Protein AF-A0A7K2XI82-F1 (afdb_monomer_lite)

Structure (mmCIF, N/CA/C/O backbone):
data_AF-A0A7K2XI82-F1
#
_entry.id   AF-A0A7K2XI82-F1
#
loop_
_atom_site.group_PDB
_atom_site.id
_atom_site.type_symbol
_atom_site.label_atom_id
_atom_site.label_alt_id
_atom_site.label_comp_id
_atom_site.label_asym_id
_atom_site.label_entity_id
_atom_site.label_seq_id
_atom_site.pdbx_PDB_ins_code
_atom_site.Cartn_x
_atom_site.Cartn_y
_atom_site.Cartn_z
_atom_site.occupancy
_atom_site.B_iso_or_equiv
_atom_site.auth_seq_id
_atom_site.auth_comp_id
_atom_site.auth_asym_id
_atom_site.auth_atom_id
_atom_site.pdbx_PDB_model_num
ATOM 1 N N . ALA A 1 1 ? 6.191 -59.453 -26.902 1.00 43.72 1 ALA A N 1
ATOM 2 C CA . ALA A 1 1 ? 5.503 -59.009 -25.675 1.00 43.72 1 ALA A CA 1
ATOM 3 C C . ALA A 1 1 ? 5.350 -57.496 -25.750 1.00 43.72 1 ALA A C 1
ATOM 5 O O . ALA A 1 1 ? 6.353 -56.818 -25.926 1.00 43.72 1 ALA A O 1
ATOM 6 N N . ALA A 1 2 ? 4.114 -56.997 -25.747 1.00 41.50 2 ALA A N 1
ATOM 7 C CA . ALA A 1 2 ? 3.789 -55.576 -25.838 1.00 41.50 2 ALA A CA 1
ATOM 8 C C . ALA A 1 2 ? 3.650 -54.982 -24.429 1.00 41.50 2 ALA A C 1
ATOM 10 O O . ALA A 1 2 ? 3.059 -55.624 -23.563 1.00 41.50 2 ALA A O 1
ATOM 11 N N . ALA A 1 3 ? 4.157 -53.769 -24.213 1.00 43.38 3 ALA A N 1
ATOM 12 C CA . ALA A 1 3 ? 3.881 -52.980 -23.018 1.00 43.38 3 ALA A CA 1
ATOM 13 C C . ALA A 1 3 ? 3.200 -51.678 -23.455 1.00 43.38 3 ALA A C 1
ATOM 15 O O . ALA A 1 3 ? 3.805 -50.849 -24.130 1.00 43.38 3 ALA A O 1
ATOM 16 N N . ALA A 1 4 ? 1.917 -51.545 -23.121 1.00 44.31 4 ALA A N 1
ATOM 17 C CA . ALA A 1 4 ? 1.133 -50.340 -23.342 1.00 44.31 4 ALA A CA 1
ATOM 18 C C . ALA A 1 4 ? 1.397 -49.349 -22.199 1.00 44.31 4 ALA A C 1
ATOM 20 O O . ALA A 1 4 ? 1.214 -49.687 -21.030 1.00 44.31 4 ALA A O 1
ATOM 21 N N . ALA A 1 5 ? 1.825 -48.133 -22.534 1.00 47.28 5 ALA A N 1
ATOM 22 C CA . ALA A 1 5 ? 1.923 -47.035 -21.581 1.00 47.28 5 ALA A CA 1
ATOM 23 C C . ALA A 1 5 ? 0.537 -46.396 -21.414 1.00 47.28 5 ALA A C 1
ATOM 25 O O . ALA A 1 5 ? -0.040 -45.889 -22.374 1.00 47.28 5 ALA A O 1
ATOM 26 N N . VAL A 1 6 ? -0.001 -46.437 -20.196 1.00 45.09 6 VAL A N 1
ATOM 27 C CA . VAL A 1 6 ? -1.241 -45.745 -19.832 1.00 45.09 6 VAL A CA 1
ATOM 28 C C . VAL A 1 6 ? -0.888 -44.291 -19.527 1.00 45.09 6 VAL A C 1
ATOM 30 O O . VAL A 1 6 ? -0.318 -43.988 -18.482 1.00 45.09 6 VAL A O 1
ATOM 33 N N . THR A 1 7 ? -1.206 -43.382 -20.442 1.00 48.00 7 THR A N 1
ATOM 34 C CA . THR A 1 7 ? -1.149 -41.937 -20.203 1.00 48.00 7 THR A CA 1
ATOM 35 C C . THR A 1 7 ? -2.412 -41.504 -19.464 1.00 48.00 7 THR A C 1
ATOM 37 O O . THR A 1 7 ? -3.451 -41.232 -20.059 1.00 48.00 7 THR A O 1
ATOM 40 N N . GLY A 1 8 ? -2.336 -41.463 -18.133 1.00 43.03 8 GLY A N 1
ATOM 41 C CA . GLY A 1 8 ? -3.371 -40.846 -17.309 1.00 43.03 8 GLY A CA 1
ATOM 42 C C . GLY A 1 8 ? -3.358 -39.331 -17.500 1.00 43.03 8 GLY A C 1
ATOM 43 O O . GLY A 1 8 ? -2.458 -38.651 -17.017 1.00 43.03 8 GLY A O 1
ATOM 44 N N . THR A 1 9 ? -4.350 -38.789 -18.200 1.00 48.75 9 THR A N 1
ATOM 45 C CA . THR A 1 9 ? -4.617 -37.349 -18.219 1.00 48.75 9 THR A CA 1
ATOM 46 C C . THR A 1 9 ? -5.289 -36.963 -16.904 1.00 48.75 9 THR A C 1
ATOM 48 O O . THR A 1 9 ? -6.503 -37.105 -16.755 1.00 48.75 9 THR A O 1
ATOM 51 N N . SER A 1 10 ? -4.516 -36.491 -15.928 1.00 51.19 10 SER A N 1
ATOM 52 C CA . SER A 1 10 ? -5.075 -35.795 -14.770 1.00 51.19 10 SER A CA 1
ATOM 53 C C . SER A 1 10 ? -5.549 -34.416 -15.226 1.00 51.19 10 SER A C 1
ATOM 55 O O . SER A 1 10 ? -4.737 -33.510 -15.419 1.00 51.19 10 SER A O 1
ATOM 57 N N . ALA A 1 11 ? -6.854 -34.260 -15.440 1.00 51.59 11 ALA A N 1
ATOM 58 C CA . ALA A 1 11 ? -7.453 -32.939 -15.578 1.00 51.59 11 ALA A CA 1
ATOM 59 C C . ALA A 1 11 ? -7.210 -32.150 -14.275 1.00 51.59 11 ALA A C 1
ATOM 61 O O . ALA A 1 11 ? -7.339 -32.733 -13.192 1.00 51.59 11 ALA A O 1
ATOM 62 N N . PRO A 1 12 ? -6.843 -30.857 -14.338 1.00 50.66 12 PRO A N 1
ATOM 63 C CA . PRO A 1 12 ? -6.711 -30.054 -13.134 1.00 50.66 12 PRO A CA 1
ATOM 64 C C . PRO A 1 12 ? -8.075 -30.001 -12.444 1.00 50.66 12 PRO A C 1
ATOM 66 O O . PRO A 1 12 ? -9.095 -29.740 -13.083 1.00 50.66 12 PRO A O 1
ATOM 69 N N . ALA A 1 13 ? -8.097 -30.279 -11.142 1.00 52.84 13 ALA A N 1
ATOM 70 C CA . ALA A 1 13 ? -9.288 -30.100 -10.332 1.00 52.84 13 ALA A CA 1
ATOM 71 C C . ALA A 1 13 ? -9.680 -28.617 -10.391 1.00 52.84 13 ALA A C 1
ATOM 73 O O . ALA A 1 13 ? -9.003 -27.764 -9.820 1.00 52.84 13 ALA A O 1
ATOM 74 N N . GLN A 1 14 ? -10.752 -28.300 -11.116 1.00 54.72 14 GLN A N 1
ATOM 75 C CA . GLN A 1 14 ? -11.401 -27.002 -11.009 1.00 54.72 14 GLN A CA 1
ATOM 76 C C . GLN A 1 14 ? -11.941 -26.897 -9.585 1.00 54.72 14 GLN A C 1
ATOM 78 O O . GLN A 1 14 ? -12.913 -27.564 -9.231 1.00 54.72 14 GLN A O 1
ATOM 83 N N . ALA A 1 15 ? -11.272 -26.092 -8.756 1.00 53.44 15 ALA A N 1
ATOM 84 C CA . ALA A 1 15 ? -11.824 -25.670 -7.483 1.00 53.44 15 ALA A CA 1
ATOM 85 C C . ALA A 1 15 ? -13.199 -25.054 -7.768 1.00 53.44 15 ALA A C 1
ATOM 87 O O . ALA A 1 15 ? -13.313 -24.107 -8.551 1.00 53.44 15 ALA A O 1
ATOM 88 N N . ALA A 1 16 ? -14.250 -25.642 -7.198 1.00 57.00 16 ALA A N 1
ATOM 89 C CA . ALA A 1 16 ? -15.572 -25.038 -7.230 1.00 57.00 16 ALA A CA 1
ATOM 90 C C . ALA A 1 16 ? -15.464 -23.612 -6.663 1.00 57.00 16 ALA A C 1
ATOM 92 O O . ALA A 1 16 ? -14.681 -23.406 -5.732 1.00 57.00 16 ALA A O 1
ATOM 93 N N . PRO A 1 17 ? -16.212 -22.630 -7.191 1.00 53.31 17 PRO A N 1
ATOM 94 C CA . PRO A 1 17 ? -16.186 -21.293 -6.627 1.00 53.31 17 PRO A CA 1
ATOM 95 C C . PRO A 1 17 ? -16.662 -21.395 -5.178 1.00 53.31 17 PRO A C 1
ATOM 97 O O . PRO A 1 17 ? -17.811 -21.769 -4.922 1.00 53.31 17 PRO A O 1
ATOM 100 N N . GLU A 1 18 ? -15.768 -21.105 -4.235 1.00 62.19 18 GLU A N 1
ATOM 101 C CA . GLU A 1 18 ? -16.144 -20.857 -2.851 1.00 62.19 18 GLU A CA 1
ATOM 102 C C . GLU A 1 18 ? -17.216 -19.766 -2.886 1.00 62.19 18 GLU A C 1
ATOM 104 O O . GLU A 1 18 ? -16.967 -18.629 -3.290 1.00 62.19 18 GLU A O 1
ATOM 109 N N . ARG A 1 19 ? -18.457 -20.121 -2.544 1.00 61.50 19 ARG A N 1
ATOM 110 C CA . ARG A 1 19 ? -19.479 -19.111 -2.292 1.00 61.50 19 ARG A CA 1
ATOM 111 C C . ARG A 1 19 ? -19.033 -18.376 -1.038 1.00 61.50 19 ARG A C 1
ATOM 113 O O . ARG A 1 19 ? -19.110 -18.947 0.046 1.00 61.50 19 ARG A O 1
ATOM 120 N N . TYR A 1 20 ? -18.559 -17.146 -1.201 1.00 67.38 20 TYR A N 1
ATOM 121 C CA . TYR A 1 20 ? -18.278 -16.254 -0.082 1.00 67.38 20 TYR A CA 1
ATOM 122 C C . TYR A 1 20 ? -19.492 -16.222 0.858 1.00 67.38 20 TYR A C 1
ATOM 124 O O . TYR A 1 20 ? -20.632 -16.091 0.400 1.00 67.38 20 TYR A O 1
ATOM 132 N N . ASP A 1 21 ? -19.269 -16.384 2.167 1.00 79.75 21 ASP A N 1
ATOM 133 C CA . ASP A 1 21 ? -20.348 -16.241 3.144 1.00 79.75 21 ASP A CA 1
ATOM 134 C C . ASP A 1 21 ? -20.691 -14.755 3.291 1.00 79.75 21 ASP A C 1
ATOM 136 O O . ASP A 1 21 ? -20.127 -14.033 4.117 1.00 79.75 21 ASP A O 1
ATOM 140 N N . ASP A 1 22 ? -21.663 -14.298 2.502 1.00 86.00 22 ASP A N 1
ATOM 141 C CA . ASP A 1 22 ? -22.251 -12.962 2.608 1.00 86.00 22 ASP A CA 1
ATOM 142 C C . ASP A 1 22 ? -22.639 -12.604 4.053 1.00 86.00 22 ASP A C 1
ATOM 144 O O . ASP A 1 22 ? -22.629 -11.429 4.423 1.00 86.00 22 ASP A O 1
ATOM 148 N N . ARG A 1 23 ? -22.987 -13.587 4.898 1.00 90.69 23 ARG A N 1
ATOM 149 C CA . ARG A 1 23 ? -23.332 -13.332 6.304 1.00 90.69 23 ARG A CA 1
ATOM 150 C C . ARG A 1 23 ? -22.106 -12.992 7.135 1.00 90.69 23 ARG A C 1
ATOM 152 O O . ARG A 1 23 ? -22.223 -12.205 8.071 1.00 90.69 23 ARG A O 1
ATOM 159 N N . GLU A 1 24 ? -20.959 -13.595 6.854 1.00 88.94 24 GLU A N 1
ATOM 160 C CA . GLU A 1 24 ? -19.700 -13.265 7.519 1.00 88.94 24 GLU A CA 1
ATOM 161 C C . GLU A 1 24 ? -19.217 -11.873 7.124 1.00 88.94 24 GLU A C 1
ATOM 163 O O . GLU A 1 24 ? -18.927 -11.061 8.004 1.00 88.94 24 GLU A O 1
ATOM 168 N N . LEU A 1 25 ? -19.252 -11.554 5.827 1.00 91.19 25 LEU A N 1
ATOM 169 C CA . LEU A 1 25 ? -18.914 -10.221 5.325 1.00 91.19 25 LEU A CA 1
ATOM 170 C C . LEU A 1 25 ? -19.805 -9.144 5.950 1.00 91.19 25 LEU A C 1
ATOM 172 O O . LEU A 1 25 ? -19.300 -8.153 6.479 1.00 91.19 25 LEU A O 1
ATOM 176 N N . ARG A 1 26 ? -21.125 -9.367 5.978 1.00 93.75 26 ARG A N 1
ATOM 177 C CA . ARG A 1 26 ? -22.070 -8.459 6.647 1.00 93.75 26 ARG A CA 1
ATOM 178 C C . ARG A 1 26 ? -21.742 -8.298 8.128 1.00 93.75 26 ARG A C 1
ATOM 180 O O . ARG A 1 26 ? -21.647 -7.173 8.591 1.00 93.75 26 ARG A O 1
ATOM 187 N N . ARG A 1 27 ? -21.449 -9.386 8.853 1.00 93.88 27 ARG A N 1
ATOM 188 C CA . ARG A 1 27 ? -21.034 -9.321 10.269 1.00 93.88 27 ARG A CA 1
ATOM 189 C C . ARG A 1 27 ? -19.753 -8.514 10.485 1.00 93.88 27 ARG A C 1
ATOM 191 O O . ARG A 1 27 ? -19.602 -7.914 11.546 1.00 93.88 27 ARG A O 1
ATOM 198 N N . ILE A 1 28 ? -18.797 -8.545 9.558 1.00 93.81 28 ILE A N 1
ATOM 199 C CA . ILE A 1 28 ? -17.578 -7.724 9.634 1.00 93.81 28 ILE A CA 1
ATOM 200 C C . ILE A 1 28 ? -17.938 -6.250 9.432 1.00 93.81 28 ILE A C 1
ATOM 202 O O . ILE A 1 28 ? -17.630 -5.428 10.292 1.00 93.81 28 ILE A O 1
ATOM 206 N N . VAL A 1 29 ? -18.651 -5.930 8.349 1.00 95.38 29 VAL A N 1
ATOM 207 C CA . VAL A 1 29 ? -19.025 -4.550 8.005 1.00 95.38 29 VAL A CA 1
ATOM 208 C C . VAL A 1 29 ? -19.958 -3.935 9.053 1.00 95.38 29 VAL A C 1
ATOM 210 O O . VAL A 1 29 ? -19.801 -2.769 9.403 1.00 95.38 29 VAL A O 1
ATOM 213 N N . ASP A 1 30 ? -20.897 -4.695 9.613 1.00 96.19 30 ASP A N 1
ATOM 214 C CA . ASP A 1 30 ? -21.856 -4.205 10.612 1.00 96.19 30 ASP A CA 1
ATOM 215 C C . ASP A 1 30 ? -21.188 -3.801 11.934 1.00 96.19 30 ASP A C 1
ATOM 217 O O . ASP A 1 30 ? -21.718 -2.954 12.650 1.00 96.19 30 ASP A O 1
ATOM 221 N N . ARG A 1 31 ? -20.012 -4.363 12.248 1.00 95.94 31 ARG A N 1
ATOM 222 C CA . ARG A 1 31 ? -19.233 -4.015 13.448 1.00 95.94 31 ARG A CA 1
ATOM 223 C C . ARG A 1 31 ? -18.373 -2.763 13.279 1.00 95.94 31 ARG A C 1
ATOM 225 O O . ARG A 1 31 ? -17.899 -2.233 14.282 1.00 95.94 31 ARG A O 1
ATOM 232 N N . MET A 1 32 ? -18.175 -2.293 12.048 1.00 97.44 32 MET A N 1
ATOM 233 C CA . MET A 1 32 ? -17.349 -1.123 11.759 1.00 97.44 32 MET A CA 1
ATOM 234 C C . MET A 1 32 ? -18.058 0.186 12.111 1.00 97.44 32 MET A C 1
ATOM 236 O O . MET A 1 32 ? -19.248 0.361 11.815 1.00 97.44 32 MET A O 1
ATOM 240 N N . SER A 1 33 ? -17.298 1.146 12.642 1.00 97.31 33 SER A N 1
ATOM 241 C CA . SER A 1 33 ? -17.741 2.544 12.681 1.00 97.31 33 SER A CA 1
ATOM 242 C C . SER A 1 33 ? -17.894 3.116 11.262 1.00 97.31 33 SER A C 1
ATOM 244 O O . SER A 1 33 ? -17.466 2.510 10.274 1.00 97.31 33 SER A O 1
ATOM 246 N N . LEU A 1 34 ? -18.510 4.295 11.128 1.00 97.94 34 LEU A N 1
ATOM 247 C CA . LEU A 1 34 ? -18.603 4.956 9.824 1.00 97.94 34 LEU A CA 1
ATOM 248 C C . LEU A 1 34 ? -17.209 5.288 9.275 1.00 97.94 34 LEU A C 1
ATOM 250 O O . LEU A 1 34 ? -16.949 5.062 8.099 1.00 97.94 34 LEU A O 1
ATOM 254 N N . GLU A 1 35 ? -16.312 5.773 10.127 1.00 97.75 35 GLU A N 1
ATOM 255 C CA . GLU A 1 35 ? -14.925 6.090 9.787 1.00 97.75 35 GLU A CA 1
ATOM 256 C C . GLU A 1 35 ? -14.167 4.844 9.325 1.00 97.75 35 GLU A C 1
ATOM 258 O O . GLU A 1 35 ? -13.448 4.908 8.333 1.00 97.75 35 GLU A O 1
ATOM 263 N N . GLU A 1 36 ? -14.362 3.701 9.990 1.00 97.94 36 GLU A N 1
ATOM 264 C CA . GLU A 1 36 ? -13.780 2.426 9.560 1.00 97.94 36 GLU A CA 1
ATOM 265 C C . GLU A 1 36 ? -14.316 2.011 8.183 1.00 97.94 36 GLU A C 1
ATOM 267 O O . GLU A 1 36 ? -13.521 1.710 7.295 1.00 97.94 36 GLU A O 1
ATOM 272 N N . LYS A 1 37 ? -15.636 2.086 7.950 1.00 98.06 37 LYS A N 1
ATOM 273 C CA . LYS A 1 37 ? -16.243 1.787 6.635 1.00 98.06 37 LYS A CA 1
ATOM 274 C C . LYS A 1 37 ? -15.705 2.689 5.532 1.00 98.06 37 LYS A C 1
ATOM 276 O O . LYS A 1 37 ? -15.406 2.209 4.443 1.00 98.06 37 LYS A O 1
ATOM 281 N N . VAL A 1 38 ? -15.599 3.988 5.806 1.00 98.31 38 VAL A N 1
ATOM 282 C CA . VAL A 1 38 ? -15.058 4.966 4.857 1.00 98.31 38 VAL A CA 1
ATOM 283 C C . VAL A 1 38 ? -13.592 4.659 4.583 1.00 98.31 38 VAL A C 1
ATOM 285 O O . VAL A 1 38 ? -13.216 4.585 3.419 1.00 98.31 38 VAL A O 1
ATOM 288 N N . GLY A 1 39 ? -12.788 4.399 5.618 1.00 98.12 39 GLY A N 1
ATOM 289 C CA . GLY A 1 39 ? -11.379 4.031 5.484 1.00 98.12 39 GLY A CA 1
ATOM 290 C C . GLY A 1 39 ? -11.164 2.827 4.566 1.00 98.12 39 GLY A C 1
ATOM 291 O O . GLY A 1 39 ? -10.281 2.865 3.709 1.00 98.12 39 GLY A O 1
ATOM 292 N N . GLN A 1 40 ? -12.032 1.810 4.642 1.00 98.12 40 GLN A N 1
ATOM 293 C CA . GLN A 1 40 ? -11.960 0.630 3.770 1.00 98.12 40 GLN A CA 1
ATOM 294 C C . GLN A 1 40 ? -12.103 0.939 2.267 1.00 98.12 40 GLN A C 1
ATOM 296 O O . GLN A 1 40 ? -11.689 0.128 1.443 1.00 98.12 40 GLN A O 1
ATOM 301 N N . LEU A 1 41 ? -12.638 2.105 1.891 1.00 98.25 41 LEU A N 1
ATOM 302 C CA . LEU A 1 41 ? -12.750 2.538 0.492 1.00 98.25 41 LEU A CA 1
ATOM 303 C C . LEU A 1 41 ? -11.473 3.200 -0.047 1.00 98.25 41 LEU A C 1
ATOM 305 O O . LEU A 1 41 ? -11.379 3.447 -1.249 1.00 98.25 41 LEU A O 1
ATOM 309 N N . PHE A 1 42 ? -10.497 3.500 0.814 1.00 98.44 42 PHE A N 1
ATOM 310 C CA . PHE A 1 42 ? -9.266 4.182 0.424 1.00 98.44 42 PHE A CA 1
ATOM 311 C C . PHE A 1 42 ? -8.085 3.219 0.324 1.00 98.44 42 PHE A C 1
ATOM 313 O O . PHE A 1 42 ? -7.759 2.487 1.262 1.00 98.44 42 PHE A O 1
ATOM 320 N N . VAL A 1 43 ? -7.396 3.299 -0.816 1.00 98.56 43 VAL A N 1
ATOM 321 C CA . VAL A 1 43 ? -6.069 2.719 -1.035 1.00 98.56 43 VAL A CA 1
ATOM 322 C C . VAL A 1 43 ? -5.073 3.866 -1.109 1.00 98.56 43 VAL A C 1
ATOM 324 O O . VAL A 1 43 ? -5.219 4.762 -1.938 1.00 98.56 43 VAL A O 1
ATOM 327 N N . MET A 1 44 ? -4.078 3.865 -0.227 1.00 98.12 44 MET A N 1
ATOM 328 C CA . MET A 1 44 ? -3.162 4.993 -0.060 1.00 98.12 44 MET A CA 1
ATOM 329 C C . MET A 1 44 ? -1.699 4.609 -0.263 1.00 98.12 44 MET A C 1
ATOM 331 O O . MET A 1 44 ? -1.298 3.472 -0.054 1.00 98.12 44 MET A O 1
ATOM 335 N N . ARG A 1 45 ? -0.868 5.582 -0.632 1.00 97.19 45 ARG A N 1
ATOM 336 C CA . ARG A 1 45 ? 0.592 5.452 -0.576 1.00 97.19 45 ARG A CA 1
ATOM 337 C C . ARG A 1 45 ? 1.102 5.982 0.764 1.00 97.19 45 ARG A C 1
ATOM 339 O O . ARG A 1 45 ? 0.584 6.971 1.275 1.00 97.19 45 ARG A O 1
ATOM 346 N N . VAL A 1 46 ? 2.178 5.390 1.272 1.00 98.31 46 VAL A N 1
ATOM 347 C CA . VAL A 1 46 ? 2.983 5.902 2.389 1.00 98.31 46 VAL A CA 1
ATOM 348 C C . VAL A 1 46 ? 4.467 5.783 2.044 1.00 98.31 46 VAL A C 1
ATOM 350 O O . VAL A 1 46 ? 4.885 4.776 1.473 1.00 98.31 46 VAL A O 1
ATOM 353 N N . TYR A 1 47 ? 5.257 6.813 2.341 1.00 98.75 47 TYR A N 1
ATOM 354 C CA . TYR A 1 47 ? 6.706 6.753 2.166 1.00 98.75 47 TYR A CA 1
ATOM 355 C C . TYR A 1 47 ? 7.341 5.872 3.241 1.00 98.75 47 TYR A C 1
ATOM 357 O O . TYR A 1 47 ? 6.930 5.905 4.406 1.00 98.75 47 TYR A O 1
ATOM 365 N N . GLY A 1 48 ? 8.373 5.129 2.853 1.00 98.44 48 GLY A N 1
ATOM 366 C CA . GLY A 1 48 ? 9.252 4.429 3.776 1.00 98.44 48 GLY A CA 1
ATOM 367 C C . GLY A 1 48 ? 9.337 2.923 3.580 1.00 98.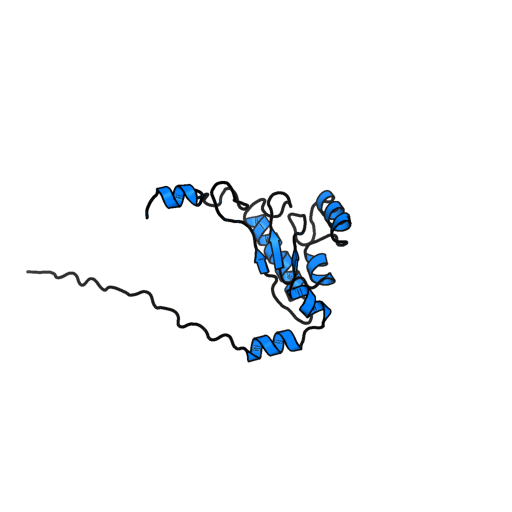44 48 GLY A C 1
ATOM 368 O O . GLY A 1 48 ? 8.434 2.256 3.071 1.00 98.44 48 GLY A O 1
ATOM 369 N N . HIS A 1 49 ? 10.464 2.385 4.036 1.00 98.25 49 HIS A N 1
ATOM 370 C CA . HIS A 1 49 ? 10.822 0.967 3.929 1.00 98.25 49 HIS A CA 1
ATOM 371 C C . HIS A 1 49 ? 10.366 0.121 5.126 1.00 98.25 49 HIS A C 1
ATOM 373 O O . HIS A 1 49 ? 10.483 -1.102 5.102 1.00 98.25 49 HIS A O 1
ATOM 379 N N . SER A 1 50 ? 9.825 0.751 6.170 1.00 98.56 50 SER A N 1
ATOM 380 C CA . SER A 1 50 ? 9.405 0.101 7.410 1.00 98.56 50 SER A CA 1
ATOM 381 C C . SER A 1 50 ? 8.056 0.633 7.873 1.00 98.56 50 SER A C 1
ATOM 383 O O . SER A 1 50 ? 7.786 1.832 7.816 1.00 98.56 50 SER A O 1
ATOM 385 N N . ALA A 1 51 ? 7.212 -0.265 8.385 1.00 98.62 51 ALA A N 1
ATOM 386 C CA . ALA A 1 51 ? 5.875 0.091 8.845 1.00 98.62 51 ALA A CA 1
ATOM 387 C C . ALA A 1 51 ? 5.887 0.994 10.088 1.00 98.62 51 ALA A C 1
ATOM 389 O O . ALA A 1 51 ? 4.901 1.680 10.343 1.00 98.62 51 ALA A O 1
ATOM 390 N N . THR A 1 52 ? 6.975 0.973 10.865 1.00 98.62 52 THR A N 1
ATOM 391 C CA . THR A 1 52 ? 7.075 1.643 12.173 1.00 98.62 52 THR A CA 1
ATOM 392 C C . THR A 1 52 ? 8.335 2.484 12.349 1.00 98.62 52 THR A C 1
ATOM 394 O O . THR A 1 52 ? 8.375 3.306 13.259 1.00 98.62 52 THR A O 1
ATOM 397 N N . ALA A 1 53 ? 9.362 2.279 11.524 1.00 98.50 53 ALA A N 1
ATOM 398 C CA . ALA A 1 53 ? 10.638 2.987 11.625 1.00 98.50 53 ALA A CA 1
ATOM 399 C C . ALA A 1 53 ? 11.215 3.320 10.233 1.00 98.50 53 ALA A C 1
ATOM 401 O O . ALA A 1 53 ? 12.267 2.786 9.875 1.00 98.50 53 ALA A O 1
ATOM 402 N N . PRO A 1 54 ? 10.505 4.113 9.405 1.00 98.38 54 PRO A N 1
ATOM 403 C CA . PRO A 1 54 ? 11.048 4.599 8.139 1.00 98.38 54 PRO A CA 1
ATOM 404 C C . PRO A 1 54 ? 12.144 5.654 8.377 1.00 98.38 54 PRO A C 1
ATOM 406 O O . PRO A 1 54 ? 12.346 6.112 9.504 1.00 98.38 54 PRO A O 1
ATOM 409 N N . ASP A 1 55 ? 12.850 6.046 7.316 1.00 98.62 55 ASP A N 1
ATOM 410 C CA . ASP A 1 55 ? 13.902 7.063 7.404 1.00 98.62 55 ASP A CA 1
ATOM 411 C C . ASP A 1 55 ? 13.290 8.450 7.698 1.00 98.62 55 ASP A C 1
ATOM 413 O O . ASP A 1 55 ? 12.139 8.717 7.349 1.00 98.62 55 ASP A O 1
ATOM 417 N N . GLN A 1 56 ? 14.043 9.366 8.321 1.00 98.69 56 GLN A N 1
ATOM 418 C CA . GLN A 1 56 ? 13.496 10.670 8.740 1.00 98.69 56 GLN A CA 1
ATOM 419 C C . GLN A 1 56 ? 12.910 11.480 7.571 1.00 98.69 56 GLN A C 1
ATOM 421 O O . GLN A 1 56 ? 11.863 12.097 7.722 1.00 98.69 56 GLN A O 1
ATOM 426 N N . ALA A 1 57 ? 13.528 11.423 6.389 1.00 98.62 57 ALA A N 1
ATOM 427 C CA . ALA A 1 57 ? 13.006 12.103 5.205 1.00 98.62 57 ALA A CA 1
ATOM 428 C C . ALA A 1 57 ? 11.619 11.572 4.782 1.00 98.62 57 ALA A C 1
ATOM 430 O O . ALA A 1 57 ? 10.759 12.351 4.376 1.00 98.62 57 ALA A O 1
ATOM 431 N N . ASP A 1 58 ? 11.380 10.264 4.926 1.00 98.75 58 ASP A N 1
ATOM 432 C CA . ASP A 1 58 ? 10.077 9.649 4.654 1.00 98.75 58 ASP A CA 1
ATOM 433 C C . ASP A 1 58 ? 9.043 10.063 5.708 1.00 98.75 58 ASP A C 1
ATOM 435 O O . ASP A 1 58 ? 7.889 10.328 5.372 1.00 98.75 58 ASP A O 1
ATOM 439 N N . VAL A 1 59 ? 9.453 10.157 6.980 1.00 98.81 59 VAL A N 1
ATOM 440 C CA . VAL A 1 59 ? 8.608 10.690 8.062 1.00 98.81 59 VAL A CA 1
ATOM 441 C C . VAL A 1 59 ? 8.172 12.117 7.750 1.00 98.81 59 VAL A C 1
ATOM 443 O O . VAL A 1 59 ? 6.984 12.419 7.849 1.00 98.81 59 VAL A O 1
ATOM 446 N N . ASP A 1 60 ? 9.107 12.980 7.359 1.00 98.81 60 ASP A N 1
ATOM 447 C CA . ASP A 1 60 ? 8.831 14.388 7.070 1.00 98.81 60 ASP A CA 1
ATOM 448 C C . ASP A 1 60 ? 7.879 14.526 5.871 1.00 98.81 60 ASP A C 1
ATOM 450 O O . ASP A 1 60 ? 6.901 15.275 5.935 1.00 98.81 60 ASP A O 1
ATOM 454 N N . ALA A 1 61 ? 8.104 13.743 4.810 1.00 98.69 61 ALA A N 1
ATOM 455 C CA . ALA A 1 61 ? 7.227 1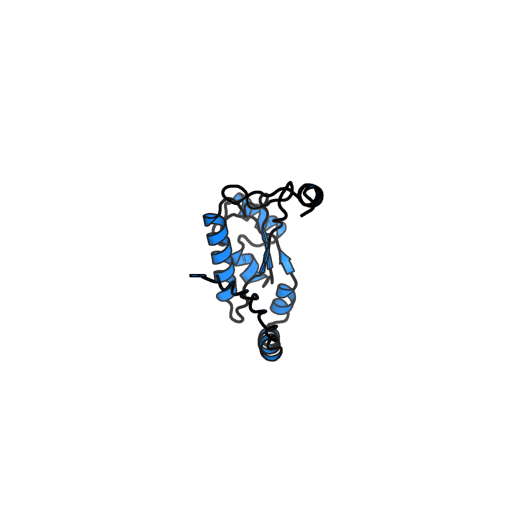3.705 3.642 1.00 98.69 61 ALA A CA 1
ATOM 456 C C . ALA A 1 61 ? 5.821 13.180 3.982 1.00 98.69 61 ALA A C 1
ATOM 458 O O . ALA A 1 61 ? 4.818 13.760 3.561 1.00 98.69 61 ALA A O 1
ATOM 459 N N . ASN A 1 62 ? 5.720 12.123 4.795 1.00 98.69 62 ASN A N 1
ATOM 460 C CA . ASN A 1 62 ? 4.431 11.613 5.258 1.00 98.69 62 ASN A CA 1
ATOM 461 C C . ASN A 1 62 ? 3.699 12.645 6.131 1.00 98.69 62 ASN A C 1
ATOM 463 O O . ASN A 1 62 ? 2.506 12.879 5.948 1.00 98.69 62 ASN A O 1
ATOM 467 N N . LEU A 1 63 ? 4.389 13.318 7.052 1.00 98.75 63 LEU A N 1
ATOM 468 C CA . LEU A 1 63 ? 3.769 14.345 7.889 1.00 98.75 63 LEU A CA 1
ATOM 469 C C . LEU A 1 63 ? 3.231 15.511 7.054 1.00 98.75 63 LEU A C 1
ATOM 471 O O . LEU A 1 63 ? 2.124 15.977 7.324 1.00 98.75 63 LEU A O 1
ATOM 475 N N . ALA A 1 64 ? 3.981 15.946 6.040 1.00 98.56 64 ALA A N 1
ATOM 476 C CA . ALA A 1 64 ? 3.582 17.040 5.163 1.00 98.56 64 ALA A CA 1
ATOM 477 C C . ALA A 1 64 ? 2.378 16.686 4.272 1.00 98.56 64 ALA A C 1
ATOM 479 O O . ALA A 1 64 ? 1.492 17.519 4.090 1.00 98.56 64 ALA A O 1
ATOM 480 N N . GLU A 1 65 ? 2.335 15.470 3.719 1.00 97.69 65 GLU A N 1
ATOM 481 C CA . GLU A 1 65 ? 1.309 15.077 2.741 1.00 97.69 65 GLU A CA 1
ATOM 482 C C . GLU A 1 65 ? 0.073 14.415 3.372 1.00 97.69 65 GLU A C 1
ATOM 484 O O . GLU A 1 65 ? -1.047 14.638 2.915 1.00 97.69 65 GLU A O 1
ATOM 489 N N . ILE A 1 66 ? 0.263 13.581 4.400 1.00 97.38 66 ILE A N 1
ATOM 490 C CA . ILE A 1 66 ? -0.785 12.705 4.958 1.00 97.38 66 ILE A CA 1
ATOM 491 C C . ILE A 1 66 ? -0.987 12.866 6.474 1.00 97.38 66 ILE A C 1
ATOM 493 O O . ILE A 1 66 ? -1.904 12.267 7.030 1.00 97.38 66 ILE A O 1
ATOM 497 N N . GLY A 1 67 ? -0.171 13.673 7.164 1.00 98.38 67 GLY A N 1
ATOM 498 C CA . GLY A 1 67 ? -0.379 14.034 8.575 1.00 98.38 67 GLY A CA 1
ATOM 499 C C . GLY A 1 67 ? -0.093 12.927 9.601 1.00 98.38 67 GLY A C 1
ATOM 500 O O . GLY A 1 67 ? -0.519 13.029 10.757 1.00 98.38 67 GLY A O 1
ATOM 501 N N . VAL A 1 68 ? 0.619 11.873 9.201 1.00 98.69 68 VAL A N 1
ATOM 502 C CA . VAL A 1 68 ? 1.091 10.762 10.049 1.00 98.69 68 VAL A CA 1
ATOM 503 C C . VAL A 1 68 ? 2.526 10.415 9.676 1.00 98.69 68 VAL A C 1
ATOM 505 O O . VAL A 1 68 ? 2.977 10.782 8.600 1.00 98.69 68 VAL A O 1
ATOM 508 N N . ARG A 1 69 ? 3.263 9.720 10.544 1.00 98.75 69 ARG A N 1
ATOM 509 C CA . ARG A 1 69 ? 4.697 9.458 10.325 1.00 98.75 69 ARG A CA 1
ATOM 510 C C . ARG A 1 69 ? 4.974 8.152 9.594 1.00 98.75 69 ARG A C 1
ATOM 512 O O . ARG A 1 69 ? 5.975 8.037 8.892 1.00 98.75 69 ARG A O 1
ATOM 519 N N . THR A 1 70 ? 4.133 7.144 9.815 1.00 98.88 70 THR A N 1
ATOM 520 C CA . THR A 1 70 ? 4.420 5.755 9.437 1.00 98.88 70 THR A CA 1
ATOM 521 C C . THR A 1 70 ? 3.204 5.058 8.839 1.00 98.88 70 THR A C 1
ATOM 523 O O . THR A 1 70 ? 2.065 5.485 9.035 1.00 98.88 70 THR A O 1
ATOM 526 N N . ALA A 1 71 ? 3.433 3.937 8.150 1.00 98.69 71 ALA A N 1
ATOM 527 C CA . ALA A 1 71 ? 2.351 3.105 7.628 1.00 98.69 71 ALA A CA 1
ATOM 528 C C . ALA A 1 71 ? 1.447 2.563 8.749 1.00 98.69 71 ALA A C 1
ATOM 530 O O . ALA A 1 71 ? 0.228 2.528 8.599 1.00 98.69 71 ALA A O 1
ATOM 531 N N . ALA A 1 72 ? 2.024 2.186 9.895 1.00 98.62 72 ALA A N 1
ATOM 532 C CA . ALA A 1 72 ? 1.253 1.734 11.049 1.00 98.62 72 ALA A CA 1
ATOM 533 C C . ALA A 1 72 ? 0.347 2.845 11.605 1.00 98.62 72 ALA A C 1
ATOM 535 O O . ALA A 1 72 ? -0.810 2.585 11.931 1.00 98.62 72 ALA A O 1
ATOM 536 N N . GLU A 1 73 ? 0.838 4.087 11.670 1.00 98.62 73 GLU A N 1
ATOM 537 C CA . GLU A 1 73 ? 0.025 5.241 12.072 1.00 98.62 73 GLU A CA 1
ATOM 538 C C . GLU A 1 73 ? -1.065 5.564 11.043 1.00 98.62 73 GLU A C 1
ATOM 540 O O . GLU A 1 73 ? -2.187 5.867 11.443 1.00 98.62 73 GLU A O 1
ATOM 545 N N . LEU A 1 74 ? -0.779 5.448 9.740 1.00 98.56 74 LEU A N 1
ATOM 546 C CA . LEU A 1 74 ? -1.773 5.621 8.675 1.00 98.56 74 LEU A CA 1
ATOM 547 C C . LEU A 1 74 ? -2.951 4.651 8.856 1.00 98.56 74 LEU A C 1
ATOM 549 O O . LEU A 1 74 ? -4.106 5.077 8.878 1.00 98.56 74 LEU A O 1
ATOM 553 N N . VAL A 1 75 ? -2.669 3.360 9.055 1.00 98.12 75 VAL A N 1
ATOM 554 C CA . VAL A 1 75 ? -3.699 2.334 9.294 1.00 98.12 75 VAL A CA 1
ATOM 555 C C . VAL A 1 75 ? -4.449 2.595 10.601 1.00 98.12 75 VAL A C 1
ATOM 557 O O . VAL A 1 75 ? -5.681 2.548 10.641 1.00 98.12 75 VAL A O 1
ATOM 560 N N . ALA A 1 76 ? -3.728 2.910 11.679 1.00 96.94 76 ALA A N 1
ATOM 561 C CA . ALA A 1 76 ? -4.335 3.137 12.984 1.00 96.94 76 ALA A CA 1
ATOM 562 C C . ALA A 1 76 ? -5.211 4.398 13.025 1.00 96.94 76 ALA A C 1
ATOM 564 O O . ALA A 1 76 ? -6.224 4.408 13.725 1.00 96.94 76 ALA A O 1
ATOM 565 N N . ARG A 1 77 ? -4.844 5.452 12.294 1.00 97.12 77 ARG A N 1
ATOM 566 C CA . ARG A 1 77 ? -5.567 6.726 12.306 1.00 97.12 77 ARG A CA 1
ATOM 567 C C . ARG A 1 77 ? -6.714 6.772 11.304 1.00 97.12 77 ARG A C 1
ATOM 569 O O . ARG A 1 77 ? -7.753 7.328 11.636 1.00 97.12 77 ARG A O 1
ATOM 576 N N . TYR A 1 78 ? -6.518 6.224 10.106 1.00 97.94 78 TYR A N 1
ATOM 577 C CA . TYR A 1 78 ? -7.446 6.410 8.984 1.00 97.94 78 TYR A CA 1
ATOM 578 C C . TYR A 1 78 ? -8.163 5.136 8.534 1.00 97.94 78 TYR A C 1
ATOM 580 O O . TYR A 1 78 ? -9.033 5.214 7.674 1.00 97.94 78 TYR A O 1
ATOM 588 N N . HIS A 1 79 ? -7.824 3.971 9.096 1.00 97.62 79 HIS A N 1
ATOM 589 C CA . HIS A 1 79 ? -8.500 2.695 8.808 1.00 97.62 79 HIS A CA 1
ATOM 590 C C . HIS A 1 79 ? -8.495 2.323 7.320 1.00 97.62 79 HIS A C 1
ATOM 592 O O . HIS A 1 79 ? -9.447 1.708 6.837 1.00 97.62 79 HIS A O 1
ATOM 598 N N . VAL A 1 80 ? -7.438 2.722 6.600 1.00 98.38 80 VAL A N 1
ATOM 599 C CA . VAL A 1 80 ? -7.323 2.511 5.153 1.00 98.38 80 VAL A CA 1
ATOM 600 C C . VAL A 1 80 ? -7.506 1.037 4.794 1.00 98.38 80 VAL A C 1
ATOM 602 O O . VAL A 1 80 ? -6.950 0.155 5.451 1.00 98.38 80 VAL A O 1
ATOM 605 N N . GLY A 1 81 ? -8.284 0.778 3.745 1.00 98.38 81 GLY A N 1
ATOM 606 C CA . GLY A 1 81 ? -8.524 -0.569 3.228 1.00 98.38 8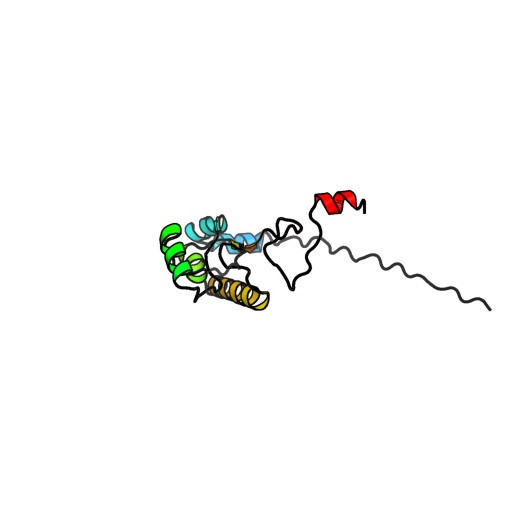1 GLY A CA 1
ATOM 607 C C . GLY A 1 81 ? -7.326 -1.133 2.475 1.00 98.38 81 GLY A C 1
ATOM 608 O O . GLY A 1 81 ? -7.132 -2.348 2.440 1.00 98.38 81 GLY A O 1
ATOM 609 N N . GLY A 1 82 ? -6.487 -0.265 1.903 1.00 98.69 82 GLY A N 1
ATOM 610 C CA . GLY A 1 82 ? -5.308 -0.697 1.167 1.00 98.69 82 GLY A CA 1
ATOM 611 C C . GLY A 1 82 ? -4.123 0.253 1.243 1.00 98.69 82 GLY A C 1
ATOM 612 O O . GLY A 1 82 ? -4.262 1.454 1.487 1.00 98.69 82 GLY A O 1
ATOM 613 N N . ILE A 1 83 ? -2.945 -0.305 0.977 1.00 98.88 83 ILE A N 1
ATOM 614 C CA . ILE A 1 83 ? -1.713 0.438 0.741 1.00 98.88 83 ILE A CA 1
ATOM 615 C C . ILE A 1 83 ? -1.105 -0.004 -0.594 1.00 98.88 83 ILE A C 1
ATOM 617 O O . ILE A 1 83 ? -0.962 -1.199 -0.859 1.00 98.88 83 ILE A O 1
ATOM 621 N N . ILE A 1 84 ? -0.751 0.965 -1.438 1.00 98.75 84 ILE A N 1
ATOM 622 C CA . ILE A 1 84 ? -0.055 0.737 -2.709 1.00 98.75 84 ILE A CA 1
ATOM 623 C C . ILE A 1 84 ? 1.428 1.096 -2.581 1.00 98.75 84 ILE A C 1
ATOM 625 O O . ILE A 1 84 ? 1.785 2.166 -2.084 1.00 98.75 84 ILE A O 1
ATOM 629 N N . TYR A 1 85 ? 2.295 0.189 -3.025 1.00 98.69 85 TYR A N 1
ATOM 630 C CA . TYR A 1 85 ? 3.743 0.346 -2.983 1.00 98.69 85 TYR A CA 1
ATOM 631 C C . TYR A 1 85 ? 4.309 0.914 -4.277 1.00 98.69 85 TYR A C 1
ATOM 633 O O . TYR A 1 85 ? 3.978 0.455 -5.375 1.00 98.69 85 TYR A O 1
ATOM 641 N N . PHE A 1 86 ? 5.279 1.815 -4.119 1.00 98.19 86 PHE A N 1
ATOM 642 C CA . PHE A 1 86 ? 6.097 2.335 -5.208 1.00 98.19 86 PHE A CA 1
ATOM 643 C C . PHE A 1 86 ? 7.585 2.334 -4.853 1.00 98.19 86 PHE A C 1
ATOM 645 O O . PHE A 1 86 ? 7.977 2.566 -3.707 1.00 98.19 86 PHE A O 1
ATOM 652 N N . SER A 1 87 ? 8.435 2.164 -5.868 1.00 96.25 87 SER A N 1
ATOM 653 C CA . SER A 1 87 ? 9.893 2.231 -5.711 1.00 96.25 87 SER A CA 1
ATOM 654 C C . SER A 1 87 ? 10.359 3.635 -5.315 1.00 96.25 87 SER A C 1
ATOM 656 O O . SER A 1 87 ? 11.186 3.776 -4.419 1.00 96.25 87 SER A O 1
ATOM 658 N N . TRP A 1 88 ? 9.769 4.681 -5.909 1.00 96.62 88 TRP A N 1
ATOM 659 C CA . TRP A 1 88 ? 10.050 6.085 -5.570 1.00 96.62 88 TRP A CA 1
ATOM 660 C C . TRP A 1 88 ? 9.551 6.487 -4.175 1.00 96.62 88 TRP A C 1
ATOM 662 O O . TRP A 1 88 ? 9.987 7.499 -3.643 1.00 96.62 88 TRP A O 1
ATOM 672 N N . ALA A 1 89 ? 8.659 5.692 -3.577 1.00 97.94 89 ALA A N 1
ATOM 673 C CA . ALA A 1 89 ? 8.205 5.861 -2.200 1.00 97.94 89 ALA A CA 1
ATOM 674 C C . ALA A 1 89 ? 9.009 5.002 -1.204 1.00 97.94 89 ALA A C 1
ATOM 676 O O . ALA A 1 89 ? 8.644 4.886 -0.036 1.00 97.94 89 ALA A O 1
ATOM 677 N N . HIS A 1 90 ? 10.094 4.379 -1.676 1.00 97.94 90 HIS A N 1
ATOM 678 C CA . HIS A 1 90 ? 11.010 3.544 -0.900 1.00 97.94 90 HIS A CA 1
ATOM 679 C C . HIS A 1 90 ? 10.387 2.271 -0.308 1.00 97.94 90 HIS A C 1
ATOM 681 O O . HIS A 1 90 ? 10.921 1.722 0.655 1.00 97.94 90 HIS A O 1
ATOM 687 N N . ASN A 1 91 ? 9.293 1.766 -0.889 1.00 98.38 91 ASN A N 1
ATOM 688 C CA . ASN A 1 91 ? 8.603 0.587 -0.358 1.00 98.38 91 ASN A CA 1
ATOM 689 C C . ASN A 1 91 ? 9.186 -0.748 -0.857 1.00 98.38 91 ASN A C 1
ATOM 691 O O . ASN A 1 91 ? 8.988 -1.772 -0.206 1.00 98.38 91 ASN A O 1
ATOM 695 N N . THR A 1 92 ? 9.865 -0.747 -2.012 1.00 97.44 92 THR A N 1
ATOM 696 C CA . THR A 1 92 ? 10.269 -1.961 -2.745 1.00 97.44 92 THR A CA 1
ATOM 697 C C . THR A 1 92 ? 11.783 -2.055 -2.960 1.00 97.44 92 THR A C 1
ATOM 699 O O . THR A 1 92 ? 12.245 -2.078 -4.101 1.00 97.44 92 THR A O 1
ATOM 702 N N . ARG A 1 93 ? 12.569 -2.066 -1.874 1.00 95.12 93 ARG A N 1
ATOM 703 C CA . ARG A 1 93 ? 14.044 -2.091 -1.936 1.00 95.12 93 ARG A CA 1
ATOM 704 C C . ARG A 1 93 ? 14.589 -3.494 -2.212 1.00 95.12 93 ARG A C 1
ATOM 706 O O . ARG A 1 93 ? 15.374 -3.673 -3.135 1.00 95.12 93 ARG A O 1
ATOM 713 N N . ASP A 1 94 ? 14.159 -4.476 -1.424 1.00 96.12 94 ASP A N 1
ATOM 714 C CA . ASP A 1 94 ? 14.568 -5.877 -1.552 1.00 96.12 94 ASP A CA 1
ATOM 715 C C . ASP A 1 94 ? 13.489 -6.827 -0.990 1.00 96.12 94 ASP A C 1
ATOM 717 O O . ASP A 1 94 ? 12.615 -6.388 -0.235 1.00 96.12 94 ASP A O 1
ATOM 721 N N . PRO A 1 95 ? 13.517 -8.134 -1.324 1.00 96.38 95 PRO A N 1
ATOM 722 C CA . PRO A 1 95 ? 12.462 -9.064 -0.921 1.00 96.38 95 PRO A CA 1
ATOM 723 C C . PRO A 1 95 ? 12.248 -9.187 0.593 1.00 96.38 95 PRO A C 1
ATOM 725 O O . PRO A 1 95 ? 11.106 -9.343 1.028 1.00 96.38 95 PRO A O 1
ATOM 728 N N . ARG A 1 96 ? 13.314 -9.124 1.407 1.00 97.81 96 ARG A N 1
ATOM 729 C CA . ARG A 1 96 ? 13.186 -9.241 2.869 1.00 97.81 96 ARG A CA 1
ATOM 730 C C . ARG A 1 96 ? 12.576 -7.972 3.445 1.00 97.81 96 ARG A C 1
ATOM 732 O O . ARG A 1 96 ? 11.610 -8.063 4.195 1.00 97.81 96 ARG A O 1
ATOM 739 N N . GLN A 1 97 ? 13.061 -6.809 3.017 1.00 97.88 97 GLN A N 1
ATOM 740 C CA . GLN A 1 97 ? 12.491 -5.525 3.414 1.00 97.88 97 GLN A CA 1
ATOM 741 C C . GLN A 1 97 ? 11.001 -5.422 3.047 1.00 97.88 97 GLN A C 1
ATOM 743 O O . GLN A 1 97 ? 10.198 -5.015 3.886 1.00 97.88 97 GLN A O 1
ATOM 748 N N . ILE A 1 98 ? 10.604 -5.828 1.834 1.00 98.25 98 ILE A N 1
ATOM 749 C CA . ILE A 1 98 ? 9.194 -5.812 1.399 1.00 98.25 98 ILE A CA 1
ATOM 750 C C . ILE A 1 98 ? 8.335 -6.717 2.288 1.00 98.25 98 ILE A C 1
ATOM 752 O O . ILE A 1 98 ? 7.226 -6.334 2.679 1.00 98.25 98 ILE A O 1
ATOM 756 N N . ALA A 1 99 ? 8.831 -7.913 2.615 1.00 98.44 99 ALA A N 1
ATOM 757 C CA . ALA A 1 99 ? 8.137 -8.834 3.505 1.00 98.44 99 ALA A CA 1
ATOM 758 C C . ALA A 1 99 ? 7.978 -8.239 4.913 1.00 98.44 99 ALA A C 1
ATOM 760 O O . ALA A 1 99 ? 6.882 -8.278 5.474 1.00 98.44 99 ALA A O 1
ATOM 761 N N . ASP A 1 100 ? 9.028 -7.630 5.464 1.00 98.75 100 ASP A N 1
ATOM 762 C CA . ASP A 1 100 ? 9.002 -7.014 6.792 1.00 98.75 100 ASP A CA 1
ATOM 763 C C . ASP A 1 100 ? 8.064 -5.803 6.860 1.00 98.75 100 ASP A C 1
ATOM 765 O O . ASP A 1 100 ? 7.282 -5.688 7.812 1.00 98.75 100 ASP A O 1
ATOM 769 N N . LEU A 1 101 ? 8.075 -4.944 5.833 1.00 98.81 101 LEU A N 1
ATOM 770 C CA . LEU A 1 101 ? 7.132 -3.833 5.685 1.00 98.81 101 LEU A CA 1
ATOM 771 C C . LEU A 1 101 ? 5.688 -4.348 5.648 1.00 98.81 101 LEU A C 1
ATOM 773 O O . LEU A 1 101 ? 4.857 -3.908 6.444 1.00 98.81 101 LEU A O 1
ATOM 777 N N . SER A 1 102 ? 5.408 -5.326 4.783 1.00 98.75 102 SER A N 1
ATOM 778 C CA . SER A 1 102 ? 4.067 -5.897 4.611 1.00 98.75 102 SER A CA 1
ATOM 779 C C . SER A 1 102 ? 3.570 -6.543 5.901 1.00 98.75 102 SER A C 1
ATOM 781 O O . SER A 1 102 ? 2.475 -6.238 6.366 1.00 98.75 102 SER A O 1
ATOM 783 N N . ASN A 1 103 ? 4.402 -7.357 6.551 1.00 98.81 103 ASN A N 1
ATOM 784 C CA . ASN A 1 103 ? 4.068 -7.980 7.829 1.00 98.81 103 ASN A CA 1
ATOM 785 C C . ASN A 1 103 ? 3.857 -6.938 8.938 1.00 98.81 103 ASN A C 1
ATOM 787 O O . ASN A 1 103 ? 2.988 -7.110 9.790 1.00 98.81 103 ASN A O 1
ATOM 791 N N . GLY A 1 104 ? 4.630 -5.850 8.938 1.00 98.75 104 GLY A N 1
ATOM 792 C CA . GLY A 1 104 ? 4.454 -4.734 9.865 1.00 98.75 104 GLY A CA 1
ATOM 793 C C . GLY A 1 104 ? 3.111 -4.026 9.699 1.00 98.75 104 GLY A C 1
ATOM 794 O O 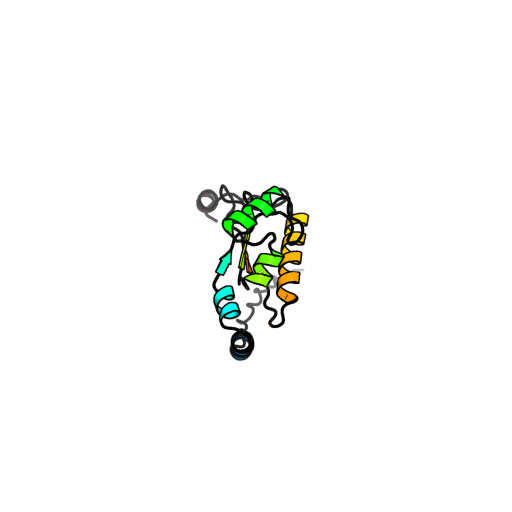. GLY A 1 104 ? 2.426 -3.787 10.694 1.00 98.75 104 GLY A O 1
ATOM 795 N N . ILE A 1 105 ? 2.705 -3.759 8.456 1.00 98.75 105 ILE A N 1
ATOM 796 C CA . ILE A 1 105 ? 1.397 -3.175 8.138 1.00 98.75 105 ILE A CA 1
ATOM 797 C C . ILE A 1 105 ? 0.270 -4.118 8.571 1.00 98.75 105 ILE A C 1
ATOM 799 O O . ILE A 1 105 ? -0.662 -3.679 9.245 1.00 98.75 105 ILE A O 1
ATOM 803 N N . GLN A 1 106 ? 0.380 -5.418 8.271 1.00 98.69 106 GLN A N 1
ATOM 804 C CA . GLN A 1 106 ? -0.636 -6.390 8.686 1.00 98.69 106 GLN A CA 1
ATOM 805 C C . GLN A 1 106 ? -0.750 -6.490 10.209 1.00 98.69 106 GLN A C 1
ATOM 807 O O . GLN A 1 106 ? -1.857 -6.509 10.737 1.00 98.69 106 GLN A O 1
ATOM 812 N N . ARG A 1 107 ? 0.370 -6.479 10.948 1.00 98.56 107 ARG A N 1
ATOM 813 C CA . ARG A 1 107 ? 0.332 -6.438 12.421 1.00 98.56 107 ARG A CA 1
ATOM 814 C C . ARG A 1 107 ? -0.397 -5.199 12.941 1.00 98.56 107 ARG A C 1
ATOM 816 O O . ARG A 1 107 ? -1.187 -5.323 13.871 1.00 98.56 107 ARG A O 1
ATOM 823 N N . ALA A 1 108 ? -0.165 -4.027 12.345 1.00 97.88 108 ALA A N 1
ATOM 824 C CA . ALA A 1 108 ? -0.860 -2.799 12.734 1.00 97.88 108 ALA A CA 1
ATOM 825 C C . ALA A 1 108 ? -2.376 -2.886 12.478 1.00 97.88 108 ALA A C 1
ATOM 827 O O . ALA A 1 108 ? -3.167 -2.454 13.316 1.00 97.88 108 ALA A O 1
ATOM 828 N N . ALA A 1 109 ? -2.780 -3.487 11.357 1.00 97.69 109 ALA A N 1
ATOM 829 C CA . ALA A 1 109 ? -4.182 -3.680 10.995 1.00 97.69 109 ALA A CA 1
ATOM 830 C C . ALA A 1 109 ? -4.900 -4.696 11.898 1.00 97.69 109 ALA A C 1
ATOM 832 O O . ALA A 1 109 ? -6.021 -4.464 12.347 1.00 97.69 109 ALA A O 1
ATOM 833 N N . LEU A 1 110 ? -4.232 -5.806 12.219 1.00 97.19 110 LEU A N 1
ATOM 834 C CA . LEU A 1 110 ? -4.790 -6.887 13.035 1.00 97.19 110 LEU A CA 1
ATOM 835 C C . LEU A 1 110 ? -4.825 -6.569 14.536 1.00 97.19 110 LEU A C 1
ATOM 837 O O . LEU A 1 110 ? -5.554 -7.222 15.275 1.00 97.19 110 LEU A O 1
ATOM 841 N N . ALA A 1 111 ? -4.084 -5.559 14.998 1.00 95.56 111 ALA A N 1
ATOM 842 C CA . ALA A 1 111 ? -4.129 -5.092 16.387 1.00 95.56 111 ALA A CA 1
ATOM 843 C C . ALA A 1 111 ? -5.377 -4.239 16.714 1.00 95.56 111 ALA A C 1
ATOM 845 O O . ALA A 1 111 ? -5.527 -3.755 17.837 1.00 95.56 111 ALA A O 1
ATOM 846 N N . ARG A 1 112 ? -6.258 -4.009 15.733 1.00 90.56 112 ARG A N 1
ATOM 847 C CA . ARG A 1 112 ? -7.465 -3.182 15.854 1.00 90.56 112 ARG A CA 1
ATOM 848 C C . ARG A 1 112 ? -8.631 -3.949 16.501 1.00 90.56 112 ARG A C 1
ATOM 850 O O . ARG A 1 112 ? -8.703 -5.165 16.351 1.00 90.56 112 ARG A O 1
ATOM 857 N N . PRO A 1 113 ? -9.600 -3.254 17.135 1.00 90.69 113 PRO A N 1
ATOM 858 C CA . PRO A 1 113 ? -10.809 -3.891 17.673 1.00 90.69 113 PRO A CA 1
ATOM 859 C C . PRO A 1 113 ? -11.634 -4.642 16.617 1.00 90.69 113 PRO A C 1
ATOM 861 O O . PRO A 1 113 ? -12.148 -5.724 16.889 1.00 90.69 113 PRO A O 1
ATOM 864 N N . ASN A 1 114 ? -11.718 -4.075 15.409 1.00 93.00 114 ASN A N 1
ATOM 865 C CA . ASN A 1 114 ? -12.333 -4.676 14.229 1.00 93.00 114 ASN A CA 1
ATOM 866 C C . ASN A 1 114 ? -11.226 -5.030 13.220 1.00 93.00 114 ASN A C 1
ATOM 868 O O . ASN A 1 114 ? -10.948 -4.234 12.321 1.00 93.00 114 ASN A O 1
ATOM 872 N N . PRO A 1 115 ? -10.526 -6.166 13.391 1.00 93.94 115 PRO A N 1
ATOM 873 C CA . PRO A 1 115 ? -9.358 -6.484 12.583 1.00 93.94 115 PRO A CA 1
ATOM 874 C C . PRO A 1 115 ? -9.772 -6.837 11.153 1.00 93.94 115 PRO A C 1
ATOM 876 O O . PRO A 1 115 ? -10.498 -7.805 10.924 1.00 93.94 115 PRO A O 1
ATOM 879 N N . VAL A 1 116 ? -9.263 -6.068 10.192 1.00 96.00 116 VAL A N 1
ATOM 880 C CA . VAL A 1 116 ? -9.351 -6.361 8.758 1.00 96.00 116 VAL A CA 1
ATOM 881 C C . VAL A 1 116 ? -7.951 -6.207 8.162 1.00 96.00 116 VAL A C 1
ATOM 883 O O . VAL A 1 116 ? -7.343 -5.151 8.348 1.00 96.00 116 VAL A O 1
ATOM 886 N N . PRO A 1 117 ? -7.400 -7.241 7.499 1.00 97.38 117 PRO A N 1
ATOM 887 C CA . PRO A 1 117 ? -6.111 -7.139 6.821 1.00 97.38 117 PRO A CA 1
ATOM 888 C C . PRO A 1 117 ? -6.109 -6.030 5.765 1.00 97.38 117 PRO A C 1
ATOM 890 O O . PRO A 1 117 ? -7.090 -5.852 5.047 1.00 97.38 117 PRO A O 1
ATOM 893 N N . VAL A 1 118 ? -4.989 -5.322 5.630 1.00 98.38 118 VAL A N 1
ATOM 894 C CA . VAL A 1 118 ? -4.839 -4.269 4.612 1.00 98.38 118 VAL A CA 1
ATOM 895 C C . VAL A 1 118 ? -4.524 -4.915 3.266 1.00 98.38 118 VAL A C 1
ATOM 897 O O . VAL A 1 118 ? -3.629 -5.759 3.176 1.00 98.38 118 VAL A O 1
ATOM 900 N N . LEU A 1 119 ? -5.207 -4.496 2.202 1.00 98.62 119 LEU A N 1
ATOM 901 C CA . LEU A 1 119 ? -4.849 -4.876 0.838 1.00 98.62 119 LEU A CA 1
ATOM 902 C C . LEU A 1 119 ? -3.514 -4.225 0.451 1.00 98.62 119 LEU A C 1
ATOM 904 O O . LEU A 1 119 ? -3.434 -3.009 0.298 1.00 98.62 119 LEU A O 1
ATOM 908 N N . ILE A 1 120 ? -2.469 -5.030 0.261 1.00 98.62 120 ILE A N 1
ATOM 909 C CA . ILE A 1 120 ? -1.181 -4.557 -0.260 1.00 98.62 120 ILE A CA 1
ATOM 910 C C . ILE A 1 120 ? -1.167 -4.724 -1.777 1.00 98.62 120 ILE A C 1
ATOM 912 O O . ILE A 1 120 ? -1.433 -5.812 -2.285 1.00 98.62 120 ILE A O 1
ATOM 916 N N . SER A 1 121 ? -0.856 -3.650 -2.498 1.00 98.62 121 SER A N 1
ATOM 917 C CA . SER A 1 121 ? -0.857 -3.619 -3.966 1.00 98.62 121 SER A CA 1
ATOM 918 C C . SER A 1 121 ? 0.398 -2.949 -4.522 1.00 98.62 121 SER A C 1
ATOM 920 O O . SER A 1 121 ? 1.097 -2.230 -3.811 1.00 98.62 121 SER A O 1
ATOM 922 N N . THR A 1 122 ? 0.721 -3.203 -5.790 1.00 98.31 122 THR A N 1
ATOM 923 C CA . THR A 1 122 ? 1.812 -2.536 -6.516 1.00 98.31 122 THR A CA 1
ATOM 924 C C . THR A 1 122 ? 1.665 -2.764 -8.024 1.00 98.31 122 THR A C 1
ATOM 926 O O . THR A 1 122 ? 1.017 -3.727 -8.436 1.00 98.31 122 THR A O 1
ATOM 929 N N . ASP A 1 123 ? 2.308 -1.930 -8.841 1.00 97.38 123 ASP A N 1
ATOM 930 C CA . ASP A 1 123 ? 2.293 -2.046 -10.307 1.00 97.38 123 ASP A CA 1
ATOM 931 C C . ASP A 1 123 ? 3.408 -2.984 -10.809 1.00 97.38 123 ASP A C 1
ATOM 933 O O . ASP A 1 123 ? 4.435 -2.549 -11.342 1.00 97.38 123 ASP A O 1
ATOM 937 N N . GLN A 1 124 ? 3.238 -4.291 -10.613 1.00 96.88 124 GLN A N 1
ATOM 938 C CA . GLN A 1 124 ? 4.178 -5.301 -11.114 1.00 96.88 124 GLN A CA 1
ATOM 939 C C . GLN A 1 124 ? 3.733 -5.850 -12.480 1.00 96.88 124 GLN A C 1
ATOM 941 O O . GLN A 1 124 ? 3.344 -7.008 -12.611 1.0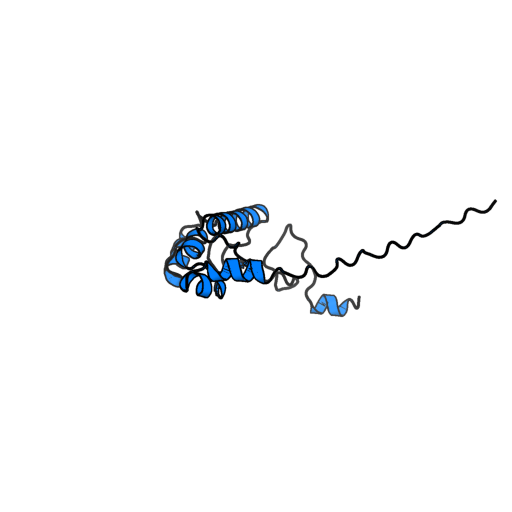0 96.88 124 GLN A O 1
ATOM 946 N N . GLU A 1 125 ? 3.779 -5.002 -13.508 1.00 96.38 125 GLU A N 1
ATOM 947 C CA . GLU A 1 125 ? 3.331 -5.342 -14.870 1.00 96.38 125 GLU A CA 1
ATOM 948 C C . GLU A 1 125 ? 4.423 -6.013 -15.723 1.00 96.38 125 GLU A C 1
ATOM 950 O O . GLU A 1 125 ? 4.109 -6.695 -16.699 1.00 96.38 125 GLU A O 1
ATOM 955 N N . HIS A 1 126 ? 5.690 -5.873 -15.313 1.00 93.31 126 HIS A N 1
ATOM 956 C CA . HIS A 1 126 ? 6.912 -6.231 -16.045 1.00 93.31 126 HIS A CA 1
ATOM 957 C C . HIS A 1 126 ? 7.240 -5.273 -17.209 1.00 93.31 126 HIS A C 1
ATOM 959 O O . HIS A 1 126 ? 6.600 -4.240 -17.418 1.00 93.31 126 HIS A O 1
ATOM 965 N N . GLY A 1 127 ? 8.322 -5.548 -17.946 1.00 94.00 127 GLY A N 1
ATOM 966 C CA . GLY A 1 127 ? 8.875 -4.598 -18.909 1.00 94.00 127 GLY A CA 1
ATOM 967 C C . GLY A 1 127 ? 9.282 -3.282 -18.241 1.00 94.00 127 GLY A C 1
ATOM 968 O O . GLY A 1 127 ? 10.029 -3.279 -17.268 1.00 94.00 127 GLY A O 1
ATOM 969 N N . ILE A 1 128 ? 8.792 -2.156 -18.767 1.00 94.31 128 ILE A N 1
ATOM 970 C CA . ILE A 1 128 ? 9.147 -0.819 -18.262 1.00 94.31 128 ILE A CA 1
ATOM 971 C C . ILE A 1 128 ? 8.385 -0.422 -16.984 1.00 94.31 128 ILE A C 1
ATOM 973 O O . ILE A 1 128 ? 8.757 0.557 -16.339 1.00 94.31 128 ILE A O 1
ATOM 977 N N . VAL A 1 129 ? 7.328 -1.156 -16.609 1.00 95.00 129 VAL A N 1
ATOM 978 C CA . VAL A 1 129 ? 6.536 -0.911 -15.395 1.00 95.00 129 VAL A CA 1
ATOM 979 C C . VAL A 1 129 ? 6.743 -2.073 -14.428 1.00 95.00 129 VAL A C 1
ATOM 981 O O . VAL A 1 129 ? 6.084 -3.106 -14.480 1.00 95.00 129 VAL A O 1
ATOM 984 N N . CYS A 1 130 ? 7.723 -1.908 -13.549 1.00 94.56 130 CYS A N 1
ATOM 985 C CA . CYS A 1 130 ? 8.129 -2.928 -12.596 1.00 94.56 130 CYS A CA 1
ATOM 986 C C . CYS A 1 130 ? 8.573 -2.239 -11.305 1.00 94.56 130 CYS A C 1
ATOM 988 O O . CYS A 1 130 ? 9.376 -1.306 -11.364 1.00 94.56 130 CYS A O 1
ATOM 990 N N . ARG A 1 131 ? 8.033 -2.645 -10.151 1.00 96.5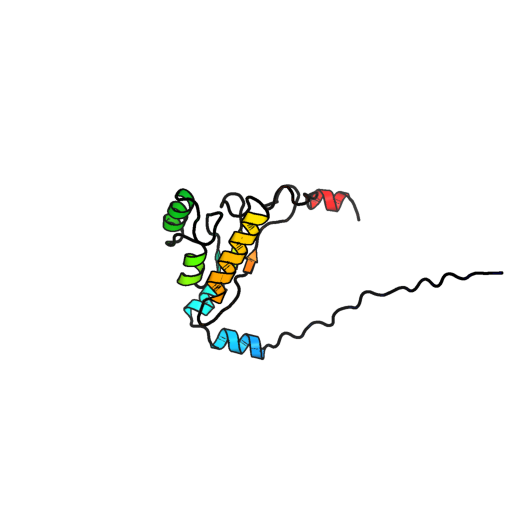6 131 ARG A N 1
ATOM 991 C CA . ARG A 1 131 ? 8.389 -2.050 -8.847 1.00 96.56 131 ARG A CA 1
ATOM 992 C C . ARG A 1 131 ? 9.320 -2.945 -8.045 1.00 96.56 131 ARG A C 1
ATOM 994 O O . ARG A 1 131 ? 10.204 -2.440 -7.356 1.00 96.56 131 ARG A O 1
ATOM 1001 N N . VAL A 1 132 ? 9.148 -4.258 -8.162 1.00 95.56 132 VAL A N 1
ATOM 1002 C CA . VAL A 1 132 ? 10.021 -5.258 -7.545 1.00 95.56 132 VAL A CA 1
ATOM 1003 C C . VAL A 1 132 ? 11.086 -5.655 -8.563 1.00 95.56 132 VAL A C 1
ATOM 1005 O O . VAL A 1 132 ? 10.786 -6.314 -9.557 1.00 95.56 132 VAL A O 1
ATOM 1008 N N . GLY A 1 133 ? 12.311 -5.183 -8.331 1.00 91.44 133 GLY A N 1
ATOM 1009 C CA . GLY A 1 133 ? 13.477 -5.454 -9.171 1.00 91.44 133 GLY A CA 1
ATOM 1010 C C . GLY A 1 133 ? 14.193 -6.760 -8.819 1.00 91.44 133 GLY A C 1
ATOM 1011 O O . GLY A 1 133 ? 13.663 -7.615 -8.105 1.00 91.44 133 GLY A O 1
ATOM 1012 N N . GLU A 1 134 ? 15.430 -6.901 -9.299 1.00 90.44 134 GLU A N 1
ATOM 1013 C CA . GLU A 1 134 ? 16.301 -8.025 -8.940 1.00 90.44 134 GLU A CA 1
ATOM 1014 C C . GLU A 1 134 ? 16.380 -8.209 -7.406 1.00 90.44 134 GLU A C 1
ATOM 1016 O O . GLU A 1 134 ? 16.436 -7.220 -6.670 1.00 90.44 134 GLU A O 1
ATOM 1021 N N . PRO A 1 135 ? 16.366 -9.455 -6.891 1.00 94.19 135 PRO A N 1
ATOM 1022 C CA . PRO A 1 135 ? 16.530 -10.726 -7.605 1.00 94.19 135 PRO A CA 1
ATOM 1023 C C . PRO A 1 135 ? 15.227 -11.339 -8.155 1.00 94.19 135 PRO A C 1
ATOM 1025 O O . PRO A 1 135 ? 15.233 -12.503 -8.556 1.00 94.19 135 PRO A O 1
ATOM 1028 N N . ALA A 1 136 ? 14.100 -10.618 -8.155 1.00 93.44 136 ALA A N 1
ATOM 1029 C CA . ALA A 1 136 ? 12.883 -11.122 -8.788 1.00 93.44 136 ALA A CA 1
ATOM 1030 C C . ALA A 1 136 ? 13.078 -11.276 -10.306 1.00 93.44 136 ALA A C 1
ATOM 1032 O O . ALA A 1 136 ? 13.823 -10.524 -10.936 1.00 93.44 136 ALA A O 1
ATOM 1033 N N . THR A 1 137 ? 12.397 -12.253 -10.905 1.00 94.56 137 THR A N 1
ATOM 1034 C CA . THR A 1 137 ? 12.429 -12.442 -12.357 1.00 94.56 137 THR A CA 1
ATOM 1035 C C . THR A 1 137 ? 11.786 -11.250 -13.057 1.00 94.56 137 THR A C 1
ATOM 1037 O O . THR A 1 137 ? 10.615 -10.947 -12.838 1.00 94.56 137 THR A O 1
ATOM 1040 N N . LEU A 1 138 ? 12.542 -10.606 -13.940 1.00 94.62 138 LEU A N 1
ATOM 1041 C CA . LEU A 1 138 ? 12.037 -9.553 -14.810 1.00 94.62 138 LEU A CA 1
ATOM 1042 C C . LEU A 1 138 ? 11.589 -10.171 -16.134 1.00 94.62 138 LEU A C 1
ATOM 1044 O O . LEU A 1 138 ? 12.364 -10.853 -16.804 1.00 94.62 138 LEU A O 1
ATOM 1048 N N . LEU A 1 139 ? 10.327 -9.945 -16.496 1.00 95.31 139 LEU A N 1
ATOM 1049 C CA . LEU A 1 139 ? 9.742 -10.441 -17.740 1.00 95.31 139 LEU A CA 1
ATOM 1050 C C . LEU A 1 139 ? 9.670 -9.328 -18.797 1.00 95.31 139 LEU A C 1
ATOM 1052 O O . LEU A 1 139 ? 9.705 -8.137 -18.460 1.00 95.31 139 LEU A O 1
ATOM 1056 N N . PRO A 1 140 ? 9.536 -9.688 -20.084 1.00 96.06 140 PRO A N 1
ATOM 1057 C CA . PRO A 1 140 ? 9.202 -8.726 -21.123 1.00 96.06 140 PRO A CA 1
ATOM 1058 C C . PRO A 1 140 ? 7.858 -8.038 -20.838 1.00 96.06 140 PRO A C 1
ATOM 1060 O O . PRO A 1 140 ? 6.949 -8.637 -20.267 1.00 96.06 140 PRO A O 1
ATOM 1063 N N . GLY A 1 141 ? 7.718 -6.780 -21.263 1.00 96.88 141 GLY A N 1
ATOM 1064 C CA . GLY A 1 141 ? 6.452 -6.049 -21.138 1.00 96.88 141 GLY A CA 1
ATOM 1065 C C . GLY A 1 141 ? 5.373 -6.555 -22.102 1.00 96.88 141 GLY A C 1
ATOM 1066 O O . GLY A 1 141 ? 5.662 -7.290 -23.049 1.00 96.88 141 GLY A O 1
ATOM 1067 N N . ALA A 1 142 ? 4.135 -6.091 -21.911 1.00 96.62 142 ALA A N 1
ATOM 1068 C CA . ALA A 1 142 ? 2.954 -6.565 -22.643 1.00 96.62 142 ALA A CA 1
ATOM 1069 C C . ALA A 1 142 ? 3.113 -6.588 -24.179 1.00 96.62 142 ALA A C 1
ATOM 1071 O O . ALA A 1 142 ? 2.713 -7.555 -24.823 1.00 96.62 142 ALA A O 1
ATOM 1072 N N . MET A 1 143 ? 3.748 -5.570 -24.777 1.00 97.12 143 MET A N 1
ATOM 1073 C CA . MET A 1 143 ? 4.002 -5.539 -26.227 1.00 97.12 143 MET A CA 1
ATOM 1074 C C . MET A 1 143 ? 4.914 -6.688 -26.681 1.00 97.12 143 MET A C 1
ATOM 1076 O O . MET A 1 143 ? 4.647 -7.324 -27.699 1.00 97.12 143 MET A O 1
ATOM 1080 N N . ALA A 1 144 ? 5.981 -6.965 -25.930 1.00 96.38 144 ALA A N 1
ATOM 1081 C CA . ALA A 1 144 ? 6.923 -8.030 -26.255 1.00 96.38 144 ALA A CA 1
ATOM 1082 C C . ALA A 1 144 ? 6.288 -9.417 -26.067 1.00 96.38 144 ALA A C 1
ATOM 1084 O O . ALA A 1 144 ? 6.505 -10.294 -26.900 1.00 96.38 144 ALA A O 1
ATOM 1085 N N . LEU A 1 145 ? 5.446 -9.593 -25.040 1.00 95.75 145 LEU A N 1
ATOM 1086 C CA . LEU A 1 145 ? 4.644 -10.810 -24.873 1.00 95.75 145 LEU A CA 1
ATOM 1087 C C . LEU A 1 145 ? 3.692 -11.015 -26.062 1.00 95.75 145 LEU A C 1
ATOM 1089 O O . LEU A 1 145 ? 3.672 -12.092 -26.653 1.00 95.75 145 LEU A O 1
ATOM 1093 N N . GLY A 1 146 ? 2.983 -9.964 -26.491 1.00 96.81 146 GLY A N 1
ATOM 1094 C CA . GLY A 1 146 ? 2.119 -10.016 -27.676 1.00 96.81 146 GLY A CA 1
ATOM 1095 C C . GLY A 1 146 ? 2.876 -10.365 -28.966 1.00 96.81 146 GLY A C 1
ATOM 1096 O O . GLY A 1 146 ? 2.377 -11.128 -29.793 1.00 96.81 146 GLY A O 1
ATOM 1097 N N . ALA A 1 147 ? 4.107 -9.869 -29.125 1.00 97.38 147 ALA A N 1
ATOM 1098 C CA . ALA A 1 147 ? 4.975 -10.226 -30.248 1.00 97.38 147 ALA A CA 1
ATOM 1099 C C . ALA A 1 147 ? 5.447 -11.695 -30.209 1.00 97.38 147 ALA A C 1
ATOM 1101 O O . ALA A 1 147 ? 5.736 -12.257 -31.266 1.00 97.38 147 ALA A O 1
ATOM 1102 N N . GLY A 1 148 ? 5.481 -12.318 -29.025 1.00 94.06 148 GLY A N 1
ATOM 1103 C CA . GLY A 1 148 ? 5.820 -13.731 -28.824 1.00 94.06 148 GLY A CA 1
ATOM 1104 C C . GLY A 1 148 ? 4.772 -14.724 -29.345 1.00 94.06 148 GLY A C 1
ATOM 1105 O O . GLY A 1 148 ? 5.131 -15.856 -29.660 1.00 94.06 148 GLY A O 1
ATOM 1106 N N . ARG A 1 149 ? 3.512 -14.290 -29.529 1.00 85.31 149 ARG A N 1
ATOM 1107 C CA . ARG A 1 149 ? 2.403 -15.054 -30.152 1.00 85.31 149 ARG A CA 1
ATOM 1108 C C . ARG A 1 149 ? 2.037 -16.398 -29.485 1.00 85.31 149 ARG A C 1
ATOM 1110 O O . ARG A 1 149 ? 1.483 -17.263 -30.165 1.00 85.31 149 ARG A O 1
ATOM 1117 N N . SER A 1 150 ? 2.305 -16.572 -28.191 1.00 72.38 150 SER A N 1
ATOM 1118 C CA . SER A 1 150 ? 1.965 -17.777 -27.410 1.00 72.38 150 SER A CA 1
ATOM 1119 C C . SER A 1 150 ? 1.290 -17.435 -26.095 1.00 72.38 150 SER A C 1
ATOM 1121 O O . SER A 1 150 ? 1.846 -16.544 -25.413 1.00 72.38 150 SER A O 1
#

Secondary structure (DSSP, 8-state):
---------------------HHHHHHHHHHS-HHHHHHTT-EE---SSSSS---HHHHHHHHHHHS-SSHHHHHHHH--SEEEE-GGGT--S-HHHHHHHHHHHHHHHHTSSS----EEEE---BTTB-SS-TTSPPPPPHHHHHHH--

pLDDT: mean 90.42, std 16.01, range [41.5, 98.88]

Foldseek 3Di:
DDDDDDDDDDDPPPDDPDPPPPVVVCVLCVPDDPQLVVQLVDEEEAAALAQPDGDVVSQVVCCVPPNGRGLLRCCVPRNHQAYEDAVVSVHADADVSVVRRQVSNQVSQCVDPSRDGHHYHYQPQADPTHGHDPPDDGDHHPVVVVVVVD

Sequence (150 aa):
AAAAAVTGTSAPAQAAPERYDDRELRRIVDRMSLEEKVGQLFVMRVYGHSATAPDQADVDANLAEIGVRTAAELVARYHVGGIIYFSWAHNTRDPRQIADLSNGIQRAALARPNPVPVLISTDQEHGIVCRVGEPATLLPGAMALGAGRS

Radius of gyration: 21.37 Å; chains: 1; bounding box: 40×76×48 Å